Protein AF-A0A096YGB8-F1 (afdb_monomer_lite)

Secondary structure (DSSP, 8-state):
----PPP-EEEEE-TTS-EEEEE-HHHHHHHHHHHHTS-HHHHGGGGS-------S-S---

Organism: NCBI:txid690339

pLDDT: mean 78.22, std 16.81, range [42.31, 98.25]

Foldseek 3Di:
DDPDPDWDWDWDADPVGDIDIDGCPVVVVVVCVVCVVPPVVVCVVVVPDPPPPPDPDDDPD

Structure (mmCIF, N/CA/C/O backbone):
data_AF-A0A096YGB8-F1
#
_entry.id   AF-A0A096YGB8-F1
#
loop_
_atom_site.group_PDB
_atom_site.id
_atom_site.type_symbol
_atom_site.label_atom_id
_atom_site.label_alt_id
_atom_site.label_comp_id
_atom_site.label_asym_id
_atom_site.label_entity_id
_atom_site.label_seq_id
_atom_site.pdbx_PDB_ins_code
_atom_site.Cartn_x
_atom_site.Cartn_y
_atom_site.Cartn_z
_atom_site.occupancy
_atom_site.B_iso_or_equiv
_atom_site.auth_seq_id
_atom_site.auth_comp_id
_atom_site.auth_asym_id
_atom_site.auth_atom_id
_atom_site.pdbx_PDB_model_num
ATOM 1 N N . ASN A 1 1 ? -26.174 -2.541 -11.410 1.00 42.31 1 ASN A N 1
ATOM 2 C CA . ASN A 1 1 ? -25.390 -1.465 -10.775 1.00 42.31 1 ASN A CA 1
ATOM 3 C C . ASN A 1 1 ? -24.239 -2.128 -10.030 1.00 42.31 1 ASN A C 1
ATOM 5 O O . ASN A 1 1 ? -24.502 -2.767 -9.021 1.00 42.31 1 ASN A O 1
ATOM 9 N N . VAL A 1 2 ? -23.019 -2.132 -10.574 1.00 48.12 2 VAL A N 1
ATOM 10 C CA . VAL A 1 2 ? -21.871 -2.772 -9.903 1.00 48.12 2 VAL A CA 1
ATOM 11 C C . VAL A 1 2 ? -21.289 -1.748 -8.938 1.00 48.12 2 VAL A C 1
ATOM 13 O O . VAL A 1 2 ? -20.695 -0.764 -9.368 1.00 48.12 2 VAL A O 1
ATOM 16 N N . GLN A 1 3 ? -21.503 -1.952 -7.639 1.00 52.41 3 GLN A N 1
ATOM 17 C CA . GLN A 1 3 ? -20.797 -1.210 -6.598 1.00 52.41 3 GLN A CA 1
ATOM 18 C C . GLN A 1 3 ? -19.333 -1.655 -6.654 1.00 52.41 3 GLN A C 1
ATOM 20 O O . GLN A 1 3 ? -18.969 -2.712 -6.143 1.00 52.41 3 GLN A O 1
ATOM 25 N N . MET A 1 4 ? -18.504 -0.902 -7.369 1.00 56.88 4 MET A N 1
ATOM 26 C CA . MET A 1 4 ? -17.069 -1.149 -7.398 1.00 56.88 4 MET A CA 1
ATOM 27 C C . MET A 1 4 ? -16.520 -0.676 -6.048 1.00 56.88 4 MET A C 1
ATOM 29 O O . MET A 1 4 ? -16.525 0.519 -5.759 1.00 56.88 4 MET A O 1
ATOM 33 N N . GLY A 1 5 ? -16.157 -1.620 -5.177 1.00 72.06 5 GLY A N 1
ATOM 34 C CA . GLY A 1 5 ? -15.489 -1.304 -3.914 1.00 72.06 5 GLY A CA 1
ATOM 35 C C . GLY A 1 5 ? -14.175 -0.556 -4.162 1.00 72.06 5 GLY A C 1
ATOM 36 O O . GLY A 1 5 ? -13.592 -0.664 -5.241 1.00 72.06 5 GLY A O 1
ATOM 37 N N . SER A 1 6 ? -13.712 0.212 -3.174 1.00 83.75 6 SER A N 1
ATOM 38 C CA . SER A 1 6 ? -12.458 0.966 -3.276 1.00 83.75 6 SER A CA 1
ATOM 39 C C . SER A 1 6 ? -11.274 0.035 -3.566 1.00 83.75 6 SER A C 1
ATOM 41 O O . SER A 1 6 ? -11.015 -0.884 -2.792 1.00 83.75 6 SER A O 1
ATOM 43 N N . LEU A 1 7 ? -10.556 0.286 -4.663 1.00 91.38 7 LEU A N 1
ATOM 44 C CA . LEU A 1 7 ? -9.325 -0.414 -5.042 1.00 91.38 7 LEU A CA 1
ATOM 45 C C . LEU A 1 7 ? -8.114 0.393 -4.564 1.00 91.38 7 LEU A C 1
ATOM 47 O O . LEU A 1 7 ? -8.007 1.581 -4.869 1.00 91.38 7 LEU A O 1
ATOM 51 N N . TYR A 1 8 ? -7.186 -0.256 -3.864 1.00 94.00 8 TYR A N 1
ATOM 52 C CA . TYR A 1 8 ? -5.971 0.384 -3.364 1.00 94.00 8 TYR A CA 1
ATOM 53 C C . TYR A 1 8 ? -4.728 -0.309 -3.917 1.00 94.00 8 TYR A C 1
ATOM 55 O O . TYR A 1 8 ? -4.390 -1.415 -3.497 1.00 94.00 8 TYR A O 1
ATOM 63 N N . ILE A 1 9 ? -4.026 0.366 -4.827 1.00 96.06 9 ILE A N 1
ATOM 64 C CA . ILE A 1 9 ? -2.771 -0.115 -5.407 1.00 96.06 9 ILE A CA 1
ATOM 65 C C . ILE A 1 9 ? -1.610 0.739 -4.899 1.00 96.06 9 ILE A C 1
ATOM 67 O O . ILE A 1 9 ? -1.630 1.961 -5.042 1.00 96.06 9 ILE A O 1
ATOM 71 N N . LEU A 1 10 ? -0.585 0.097 -4.338 1.00 96.75 10 LEU A N 1
ATOM 72 C CA . LEU A 1 10 ? 0.713 0.722 -4.097 1.00 96.75 10 LEU A CA 1
ATOM 73 C C . LEU A 1 10 ? 1.617 0.442 -5.294 1.00 96.75 10 LEU A C 1
ATOM 75 O O . LEU A 1 10 ? 1.759 -0.700 -5.723 1.00 96.75 10 LEU A O 1
ATOM 79 N N . ILE A 1 11 ? 2.245 1.490 -5.811 1.00 97.62 11 ILE A N 1
ATOM 80 C CA . ILE A 1 11 ? 3.238 1.391 -6.876 1.00 97.62 11 ILE A CA 1
ATOM 81 C C . ILE A 1 11 ? 4.580 1.779 -6.266 1.00 97.62 11 ILE A C 1
ATOM 83 O O . ILE A 1 11 ? 4.707 2.854 -5.680 1.00 97.62 11 ILE A O 1
ATOM 87 N N . SER A 1 12 ? 5.568 0.898 -6.381 1.00 97.81 12 SER A N 1
ATOM 88 C CA . SER A 1 12 ? 6.926 1.130 -5.886 1.00 97.81 12 SER A CA 1
ATOM 89 C C . SER A 1 12 ? 7.935 0.962 -7.012 1.00 97.81 12 SER A C 1
ATOM 91 O O . SER A 1 12 ? 7.787 0.056 -7.827 1.00 97.81 12 SER A O 1
ATOM 93 N N . GLY A 1 13 ? 8.976 1.791 -7.026 1.00 98.25 13 GLY A N 1
ATOM 94 C CA . GLY A 1 13 ? 10.099 1.669 -7.953 1.00 98.25 13 GLY A CA 1
ATOM 95 C C . GLY A 1 13 ? 11.416 1.452 -7.215 1.00 98.25 13 GLY A C 1
ATOM 96 O O . GLY A 1 13 ? 11.555 1.874 -6.064 1.00 98.25 13 GLY A O 1
ATOM 97 N N . ALA A 1 14 ? 12.375 0.815 -7.881 1.00 97.88 14 ALA A N 1
ATOM 98 C CA . ALA A 1 14 ? 13.735 0.635 -7.384 1.00 97.88 14 ALA A CA 1
ATOM 99 C C . ALA A 1 14 ? 14.769 1.310 -8.300 1.00 97.88 14 ALA A C 1
ATOM 101 O O . ALA A 1 14 ? 14.485 1.718 -9.427 1.00 97.88 14 ALA A O 1
AT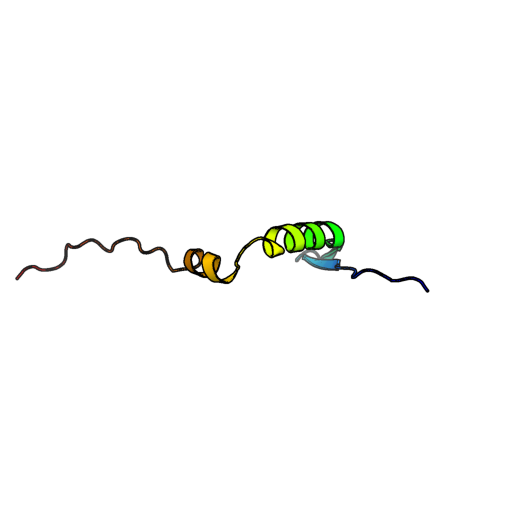OM 102 N N . THR A 1 15 ? 15.994 1.462 -7.793 1.00 98.00 15 THR A N 1
ATOM 103 C CA . THR A 1 15 ? 17.093 2.155 -8.489 1.00 98.00 15 THR A CA 1
ATOM 104 C C . THR A 1 15 ? 17.616 1.397 -9.707 1.00 98.00 15 THR A C 1
ATOM 106 O O . THR A 1 15 ? 18.315 1.979 -10.528 1.00 98.00 15 THR A O 1
ATOM 109 N N . ASP A 1 16 ? 17.287 0.111 -9.829 1.00 98.00 16 ASP A N 1
ATOM 110 C CA . ASP A 1 16 ? 17.577 -0.723 -10.999 1.00 98.00 16 ASP A CA 1
ATOM 111 C C . ASP A 1 16 ? 16.563 -0.526 -12.144 1.00 98.00 16 ASP A C 1
ATOM 113 O O . ASP A 1 16 ? 16.652 -1.189 -13.174 1.00 98.00 16 ASP A O 1
ATOM 117 N N . GLY A 1 17 ? 15.605 0.393 -11.974 1.00 97.38 17 GLY A N 1
ATOM 118 C CA . GLY A 1 17 ? 14.565 0.691 -12.954 1.00 97.38 17 GLY A CA 1
ATOM 119 C C . GLY A 1 17 ? 13.361 -0.250 -12.895 1.00 97.38 17 GLY A C 1
ATOM 120 O O . GLY A 1 17 ? 12.439 -0.094 -13.695 1.00 97.38 17 GLY A O 1
ATOM 121 N N . SER A 1 18 ? 13.328 -1.205 -11.960 1.00 97.50 18 SER A N 1
ATOM 122 C CA . SER A 1 18 ? 12.166 -2.072 -11.770 1.00 97.50 18 SER A CA 1
ATOM 123 C C . SER A 1 18 ? 10.997 -1.331 -11.110 1.00 97.50 18 SER A C 1
ATOM 125 O O . SER A 1 18 ? 11.177 -0.413 -10.303 1.00 97.50 18 SER A O 1
ATOM 127 N N . ILE A 1 19 ? 9.776 -1.737 -11.468 1.00 98.19 19 ILE A N 1
ATOM 128 C CA . ILE A 1 19 ? 8.520 -1.217 -10.918 1.00 98.19 19 ILE A CA 1
ATOM 129 C C . ILE A 1 19 ? 7.684 -2.405 -10.447 1.00 98.19 19 ILE A C 1
ATOM 131 O O . ILE A 1 19 ? 7.509 -3.378 -11.180 1.00 98.19 19 ILE A O 1
ATOM 135 N N . ALA A 1 20 ? 7.143 -2.311 -9.236 1.00 97.94 20 ALA A N 1
ATOM 136 C CA . ALA A 1 20 ? 6.245 -3.299 -8.658 1.00 97.94 20 ALA A CA 1
ATOM 137 C C . ALA A 1 20 ? 4.889 -2.673 -8.315 1.00 97.94 20 ALA A C 1
ATOM 139 O O . ALA A 1 20 ? 4.802 -1.521 -7.881 1.00 97.94 20 ALA A O 1
ATOM 140 N N . PHE A 1 21 ? 3.840 -3.472 -8.496 1.00 97.88 21 PHE A N 1
ATOM 141 C CA . PHE A 1 21 ? 2.456 -3.125 -8.199 1.00 97.88 21 PHE A CA 1
ATOM 142 C C . PHE A 1 21 ? 1.947 -4.054 -7.102 1.00 97.88 21 PHE A C 1
ATOM 144 O O . PHE A 1 21 ? 2.040 -5.275 -7.225 1.00 97.88 21 PHE A O 1
ATOM 151 N N . TRP A 1 22 ? 1.385 -3.476 -6.049 1.00 97.38 22 TRP A N 1
ATOM 152 C CA . TRP A 1 22 ? 0.878 -4.207 -4.897 1.00 97.38 22 TRP A CA 1
ATOM 153 C C . TRP A 1 22 ? -0.604 -3.904 -4.728 1.00 97.38 22 TRP A C 1
ATOM 155 O O . TRP A 1 22 ? -0.974 -2.750 -4.515 1.00 97.38 22 TRP A O 1
ATOM 165 N N . ASP A 1 23 ? -1.452 -4.929 -4.787 1.00 95.88 23 ASP A N 1
ATOM 166 C CA . ASP A 1 23 ? -2.846 -4.797 -4.365 1.00 95.88 23 ASP A CA 1
ATOM 167 C C . ASP A 1 23 ? -2.917 -4.853 -2.835 1.00 95.88 23 ASP A C 1
ATOM 169 O O . ASP A 1 23 ? -2.716 -5.899 -2.214 1.00 95.88 23 ASP A O 1
ATOM 173 N N . LEU A 1 24 ? -3.187 -3.701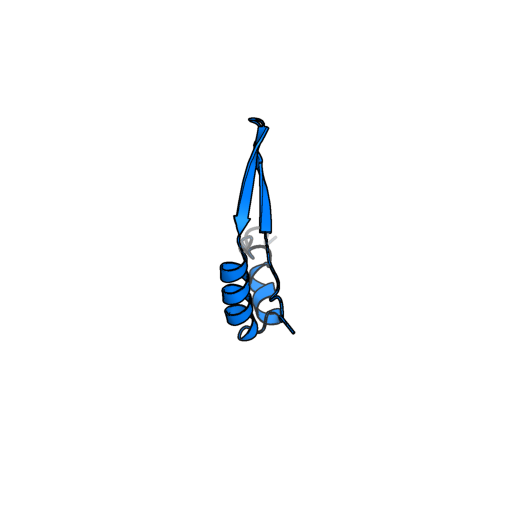 -2.226 1.00 96.12 24 LEU A N 1
ATOM 174 C CA . LEU A 1 24 ? -3.300 -3.542 -0.779 1.00 96.12 24 LEU A CA 1
ATOM 175 C C . LEU A 1 24 ? -4.751 -3.520 -0.300 1.00 96.12 24 LEU A C 1
ATOM 177 O O . LEU A 1 24 ? -4.990 -3.316 0.891 1.00 96.12 24 LEU A O 1
ATOM 181 N N . THR A 1 25 ? -5.724 -3.742 -1.185 1.00 94.00 25 THR A N 1
ATOM 182 C CA . THR A 1 25 ? -7.152 -3.552 -0.894 1.00 94.00 25 THR A CA 1
ATOM 183 C C . THR A 1 25 ? -7.602 -4.339 0.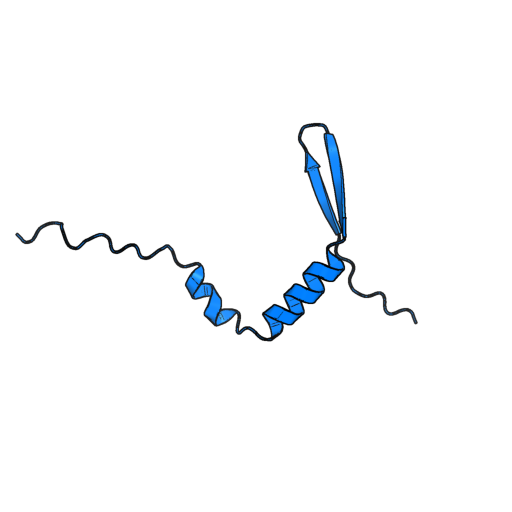332 1.00 94.00 25 THR A C 1
ATOM 185 O O . THR A 1 25 ? -8.186 -3.772 1.255 1.00 94.00 25 THR A O 1
ATOM 188 N N . LYS A 1 26 ? -7.250 -5.630 0.404 1.00 93.62 26 LYS A N 1
ATOM 189 C CA . LYS A 1 26 ? -7.591 -6.484 1.555 1.00 93.62 26 LYS A CA 1
ATOM 190 C C . LYS A 1 26 ? -6.904 -6.029 2.841 1.00 93.62 26 LYS A C 1
ATOM 192 O O . LYS A 1 26 ? -7.539 -5.986 3.891 1.00 93.62 26 LYS A O 1
ATOM 197 N N . SER A 1 27 ? -5.624 -5.677 2.755 1.00 94.12 27 SER A N 1
ATOM 198 C CA . SER A 1 27 ? -4.827 -5.248 3.906 1.00 94.12 27 SER A CA 1
ATOM 199 C C . SER A 1 27 ? -5.355 -3.943 4.497 1.00 94.12 27 SER A C 1
ATOM 201 O O . SER A 1 27 ? -5.508 -3.832 5.710 1.00 94.12 27 SER A O 1
ATOM 203 N N . ILE A 1 28 ? -5.700 -2.976 3.643 1.00 92.50 28 ILE A N 1
ATOM 204 C CA . ILE A 1 28 ? -6.274 -1.693 4.059 1.00 92.50 28 ILE A CA 1
ATOM 205 C C . ILE A 1 28 ? -7.671 -1.895 4.637 1.00 92.50 28 ILE A C 1
ATOM 207 O O . ILE A 1 28 ? -7.968 -1.339 5.689 1.00 92.50 28 ILE A O 1
ATOM 211 N N . GLN A 1 29 ? -8.516 -2.721 4.015 1.00 91.62 29 GLN A N 1
ATOM 212 C CA . GLN A 1 29 ? -9.849 -3.002 4.549 1.00 91.62 29 GLN A CA 1
ATOM 213 C C . GLN A 1 29 ? -9.780 -3.637 5.947 1.00 91.62 29 GLN A C 1
ATOM 215 O O . GLN A 1 29 ? -10.468 -3.178 6.858 1.00 91.62 29 GLN A O 1
ATOM 220 N N . ALA A 1 30 ? -8.920 -4.642 6.135 1.00 90.81 30 ALA A N 1
ATOM 221 C CA . ALA A 1 30 ? -8.712 -5.280 7.433 1.00 90.81 30 ALA A CA 1
ATOM 222 C C . ALA A 1 30 ? -8.159 -4.292 8.474 1.00 90.81 30 ALA A C 1
ATOM 224 O O . ALA A 1 30 ? -8.637 -4.246 9.606 1.00 90.81 30 ALA A O 1
ATOM 225 N N . PHE A 1 31 ? -7.196 -3.452 8.083 1.00 89.69 31 PHE A N 1
ATOM 226 C CA . PHE A 1 31 ? -6.648 -2.415 8.954 1.00 89.69 31 PHE A CA 1
ATOM 227 C C . PHE A 1 31 ? -7.711 -1.395 9.375 1.00 89.69 31 PHE A C 1
ATOM 229 O O . PHE A 1 31 ? -7.831 -1.093 10.558 1.00 89.69 31 PHE A O 1
ATOM 236 N N . MET A 1 32 ? -8.525 -0.903 8.438 1.00 86.94 32 MET A N 1
ATOM 237 C CA . MET A 1 32 ? -9.586 0.061 8.736 1.00 86.94 32 MET A CA 1
ATOM 238 C C . MET A 1 32 ? -10.647 -0.529 9.665 1.00 86.94 32 MET A C 1
ATOM 240 O O . MET A 1 32 ? -11.120 0.165 10.561 1.00 86.94 32 MET A O 1
ATOM 244 N N . GLN A 1 33 ? -10.981 -1.814 9.516 1.00 87.38 33 GLN A N 1
ATOM 245 C CA . GLN A 1 33 ? -11.856 -2.505 10.465 1.00 87.38 33 GLN A CA 1
ATOM 246 C C . GLN A 1 33 ? -11.238 -2.559 11.866 1.00 87.38 33 GLN A C 1
ATOM 248 O O . GLN A 1 33 ? -11.905 -2.199 12.833 1.00 87.38 33 GLN A O 1
ATOM 253 N N . LEU A 1 34 ? -9.962 -2.934 11.983 1.00 86.00 34 LEU A N 1
ATOM 254 C CA . LEU A 1 34 ? -9.264 -2.972 13.272 1.00 86.00 34 LEU A CA 1
ATOM 255 C C . LEU A 1 34 ? -9.204 -1.590 13.932 1.00 86.00 34 LEU A C 1
ATOM 257 O O . LEU A 1 34 ? -9.505 -1.459 15.115 1.00 86.00 34 LEU A O 1
ATOM 261 N N . VAL A 1 35 ? -8.861 -0.554 13.167 1.00 81.62 35 VAL A N 1
ATOM 262 C CA . VAL A 1 35 ? -8.729 0.814 13.683 1.00 81.62 35 VAL A CA 1
ATOM 263 C C . VAL A 1 35 ? -10.083 1.462 13.9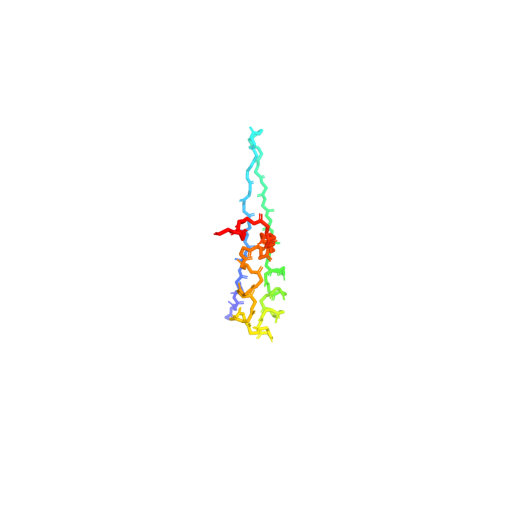62 1.00 81.62 35 VAL A C 1
ATOM 265 O O . VAL A 1 35 ? -10.161 2.297 14.852 1.00 81.62 35 VAL A O 1
ATOM 268 N N . SER A 1 36 ? -11.169 1.048 13.301 1.00 80.62 36 SER A N 1
ATOM 269 C CA . SER A 1 36 ? -12.515 1.572 13.591 1.00 80.62 36 SER A CA 1
ATOM 270 C C . SER A 1 36 ? -12.987 1.302 15.025 1.00 80.62 36 SER A C 1
ATOM 272 O O . SER A 1 36 ? -13.802 2.050 15.557 1.00 80.62 36 SER A O 1
ATOM 274 N N . 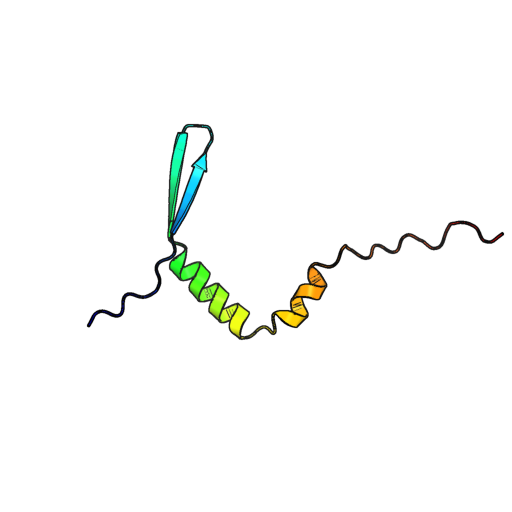VAL A 1 37 ? -12.454 0.253 15.662 1.00 79.44 37 VAL A N 1
ATOM 275 C CA . VAL A 1 37 ? -12.737 -0.105 17.062 1.00 79.44 37 VAL A CA 1
ATOM 276 C C . VAL A 1 37 ? -11.795 0.628 18.029 1.00 79.44 37 VAL A C 1
ATOM 278 O O . VAL A 1 37 ? -12.046 0.689 19.232 1.00 79.44 37 VAL A O 1
ATOM 281 N N . LEU A 1 38 ? -10.706 1.203 17.516 1.00 72.50 38 LEU A N 1
ATOM 282 C CA . LEU A 1 38 ? -9.717 1.931 18.294 1.00 72.50 38 LEU A CA 1
ATOM 283 C C . LEU A 1 38 ? -10.057 3.424 18.313 1.00 72.50 38 LEU A C 1
ATOM 285 O O . LEU A 1 38 ? -10.228 4.064 17.279 1.00 72.50 38 LEU A O 1
ATOM 289 N N . ASP A 1 39 ? -10.085 4.015 19.505 1.00 71.19 39 ASP A N 1
ATOM 290 C CA . ASP A 1 39 ? -10.102 5.470 19.648 1.00 71.19 39 ASP A CA 1
ATOM 291 C C . ASP A 1 39 ? -8.719 6.018 19.267 1.00 71.19 39 ASP A C 1
ATOM 293 O O . ASP A 1 39 ? -7.810 6.096 20.098 1.00 71.19 39 ASP A O 1
ATOM 297 N N . VAL A 1 40 ? -8.539 6.338 17.982 1.00 65.44 40 VAL A N 1
ATOM 298 C CA . VAL A 1 40 ? -7.268 6.797 17.390 1.00 65.44 40 VAL A CA 1
ATOM 299 C C . VAL A 1 40 ? -6.658 7.962 18.179 1.00 65.44 40 VAL A C 1
ATOM 301 O O . VAL A 1 40 ? -5.434 8.040 18.302 1.00 65.44 40 VAL A O 1
ATOM 304 N N . GLY A 1 41 ? -7.485 8.812 18.801 1.00 64.19 41 GLY A N 1
ATOM 305 C CA . GLY A 1 41 ? -7.030 9.919 19.644 1.00 64.19 41 GLY A CA 1
ATOM 306 C C . GLY A 1 41 ? -6.195 9.476 20.853 1.00 64.19 41 GLY A C 1
ATOM 307 O O . GLY A 1 41 ? -5.279 10.191 21.256 1.00 64.19 41 GLY A O 1
ATOM 308 N N . LYS A 1 42 ? -6.431 8.271 21.389 1.00 63.62 42 LYS A N 1
ATOM 309 C CA . LYS A 1 42 ? -5.659 7.706 22.511 1.00 63.62 42 LYS A CA 1
ATOM 310 C C . LYS A 1 42 ? -4.308 7.128 22.091 1.00 63.62 42 LYS A C 1
ATOM 312 O O . LYS A 1 42 ? -3.424 7.007 22.935 1.00 63.62 42 LYS A O 1
ATOM 317 N N . PHE A 1 43 ? -4.119 6.798 20.811 1.00 62.44 43 PHE A N 1
ATOM 318 C CA . PHE A 1 43 ? -2.875 6.194 20.318 1.00 62.44 43 PHE A CA 1
ATOM 319 C C . PHE A 1 43 ? -1.813 7.213 19.889 1.00 62.44 43 PHE A C 1
ATOM 321 O O . PHE A 1 43 ? -0.633 6.869 19.805 1.00 62.44 43 PHE A O 1
ATOM 328 N N . ILE A 1 44 ? -2.193 8.479 19.687 1.00 61.69 44 ILE A N 1
ATOM 329 C CA . ILE A 1 44 ? -1.247 9.572 19.400 1.00 61.69 44 ILE A CA 1
ATOM 330 C C . ILE A 1 44 ? -0.231 9.741 20.545 1.00 61.69 44 ILE A C 1
ATOM 332 O O . ILE A 1 44 ? 0.920 10.112 20.311 1.00 61.69 44 ILE A O 1
ATOM 336 N N . ASP A 1 45 ? -0.601 9.372 21.776 1.00 62.62 45 ASP A N 1
ATOM 337 C CA . ASP A 1 45 ? 0.296 9.423 22.932 1.00 62.62 45 ASP A CA 1
ATOM 338 C C . ASP A 1 45 ? 1.480 8.438 22.851 1.00 62.62 45 ASP A C 1
ATOM 340 O O . ASP A 1 45 ? 2.504 8.680 23.494 1.00 62.62 45 ASP A O 1
ATOM 344 N N . TYR A 1 46 ? 1.404 7.395 22.010 1.00 61.28 46 TYR A N 1
ATOM 345 C CA . TYR 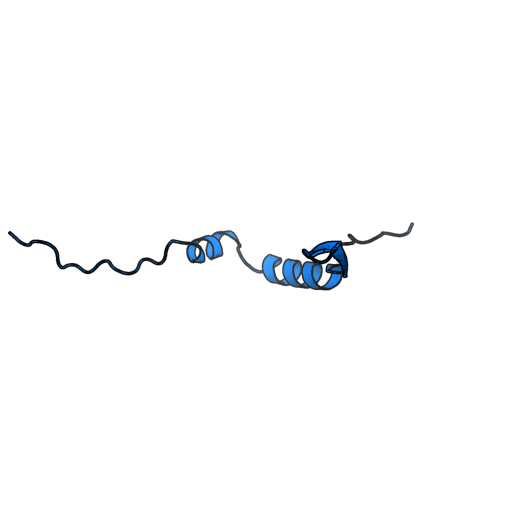A 1 46 ? 2.524 6.481 21.736 1.00 61.28 46 TYR A CA 1
ATOM 346 C C . TYR A 1 46 ? 3.542 7.048 20.735 1.00 61.28 46 TYR A C 1
ATOM 348 O O . TYR A 1 46 ? 4.691 6.614 20.727 1.00 61.28 46 TYR A O 1
ATOM 356 N N . GLN A 1 47 ? 3.164 8.050 19.931 1.00 63.25 47 GLN A N 1
ATOM 357 C CA . GLN A 1 47 ? 4.082 8.822 19.080 1.00 63.25 47 GLN A CA 1
ATOM 358 C C . GLN A 1 47 ? 4.701 10.018 19.823 1.00 63.25 47 GLN A C 1
ATOM 360 O O . GLN A 1 47 ? 5.257 10.932 19.212 1.00 63.25 47 GLN A O 1
ATOM 365 N N . LYS A 1 48 ? 4.642 10.049 21.159 1.00 70.44 48 LYS A N 1
ATOM 366 C CA . LYS A 1 48 ? 5.441 11.005 21.926 1.00 70.44 48 LYS A CA 1
ATOM 367 C C . LYS A 1 48 ? 6.906 10.594 21.869 1.00 70.44 48 LYS A C 1
ATOM 369 O O . LYS A 1 48 ? 7.242 9.419 21.996 1.00 70.44 48 LYS A O 1
ATOM 374 N N . ARG A 1 49 ? 7.792 11.591 21.737 1.00 69.31 49 ARG A N 1
ATOM 375 C CA . ARG A 1 49 ? 9.235 11.419 21.960 1.00 69.31 49 ARG A CA 1
ATOM 376 C C . ARG A 1 49 ? 9.413 10.558 23.215 1.00 69.31 49 ARG A C 1
ATOM 378 O O . ARG A 1 49 ? 8.844 10.952 24.242 1.00 69.31 49 ARG A O 1
ATOM 385 N N . PRO A 1 50 ? 10.170 9.442 23.160 1.00 69.38 50 PRO A N 1
ATOM 386 C CA . PRO A 1 50 ? 10.435 8.635 24.336 1.00 69.38 50 PRO A CA 1
ATOM 387 C C . PRO A 1 50 ? 10.862 9.567 25.456 1.00 69.38 50 PRO A C 1
ATOM 389 O O . PRO A 1 50 ? 11.872 10.269 25.345 1.00 69.38 50 PRO A O 1
ATOM 392 N N . ARG A 1 51 ? 10.053 9.640 26.513 1.00 69.06 51 ARG A N 1
ATOM 393 C CA . ARG A 1 51 ? 10.427 10.374 27.716 1.00 69.06 51 ARG A CA 1
ATOM 394 C C . ARG A 1 51 ? 11.414 9.506 28.475 1.00 69.06 51 ARG A C 1
ATOM 396 O O . ARG A 1 51 ? 11.140 9.048 29.575 1.00 69.06 51 ARG A O 1
ATOM 403 N N . THR A 1 52 ? 12.564 9.246 27.858 1.00 64.06 52 THR A N 1
ATOM 404 C CA . THR A 1 52 ? 13.740 8.802 28.586 1.00 64.06 52 THR A CA 1
ATOM 405 C C . THR A 1 52 ? 13.977 9.886 29.620 1.00 64.06 52 THR A C 1
ATOM 407 O O . THR A 1 52 ? 14.248 11.033 29.246 1.00 64.06 52 THR A O 1
ATOM 410 N N . GLY A 1 53 ? 13.770 9.561 30.895 1.00 61.84 53 GLY A N 1
ATOM 411 C CA . GLY A 1 53 ? 14.105 10.455 31.986 1.00 61.84 53 GLY A CA 1
ATOM 412 C C . GLY A 1 53 ? 15.564 10.838 31.810 1.00 61.84 53 GLY A C 1
ATOM 413 O O . GLY A 1 53 ? 16.451 10.023 32.049 1.00 61.84 53 GLY A O 1
ATOM 414 N N . ARG A 1 54 ? 15.825 12.054 31.319 1.00 62.38 54 ARG A N 1
ATOM 415 C CA . ARG A 1 54 ? 17.144 12.649 31.482 1.00 62.38 54 ARG A CA 1
ATOM 416 C C . ARG A 1 54 ? 17.317 12.733 32.985 1.00 62.38 54 ARG A C 1
ATOM 418 O O . ARG A 1 54 ? 16.546 13.426 33.644 1.00 62.38 54 ARG A O 1
ATOM 425 N N . GLY A 1 55 ? 18.215 11.893 33.492 1.00 56.50 55 GLY A N 1
ATOM 426 C CA . GLY A 1 55 ? 18.415 11.683 34.910 1.00 56.50 55 GLY A CA 1
ATOM 427 C C . GLY A 1 55 ? 18.501 13.008 35.650 1.00 56.50 55 GLY A C 1
ATOM 428 O O . GLY A 1 55 ? 19.078 13.983 35.168 1.00 56.50 55 GLY A O 1
ATOM 429 N N . SER A 1 56 ? 17.925 13.027 36.843 1.00 62.56 56 SER A N 1
ATOM 430 C CA . SER A 1 56 ? 18.186 14.051 37.840 1.00 62.56 56 SER A CA 1
ATOM 431 C C . SER A 1 56 ? 19.644 13.947 38.309 1.00 62.56 56 SER A C 1
ATOM 433 O O . SER A 1 56 ? 19.910 13.448 39.396 1.00 62.56 56 SER A O 1
ATOM 435 N N . GLN A 1 57 ? 20.607 14.358 37.487 1.00 68.19 57 GLN A N 1
ATOM 436 C CA . GLN A 1 57 ? 22.006 14.515 37.888 1.00 68.19 57 GLN A CA 1
ATOM 437 C C . GLN A 1 57 ? 22.628 15.680 37.119 1.00 68.19 57 GLN A C 1
ATOM 439 O O . GLN A 1 57 ? 23.356 15.510 36.149 1.00 68.19 57 GLN A O 1
ATOM 444 N N . GLY A 1 58 ? 22.309 16.892 37.560 1.00 59.00 58 GLY A N 1
ATOM 445 C CA . GLY A 1 58 ? 22.930 18.110 37.060 1.00 59.00 58 GLY A CA 1
ATOM 446 C C . GLY A 1 58 ? 22.716 19.247 38.043 1.00 59.00 58 GLY A C 1
ATOM 447 O O . GLY A 1 58 ? 21.805 20.039 37.858 1.00 59.00 58 GLY A O 1
ATOM 448 N N . GLY A 1 59 ? 23.542 19.277 39.092 1.00 53.69 59 GLY A N 1
ATOM 449 C CA . GLY A 1 59 ? 23.799 20.477 39.890 1.00 53.69 59 GLY A CA 1
ATOM 450 C C . GLY A 1 59 ? 22.767 20.812 40.964 1.00 53.69 59 GLY A C 1
ATOM 451 O O . GLY A 1 59 ? 22.047 21.793 40.846 1.00 53.69 59 GLY A O 1
ATOM 452 N N . ARG A 1 60 ? 22.759 20.054 42.067 1.00 57.56 60 ARG A N 1
ATOM 453 C CA . ARG A 1 60 ? 22.495 20.674 43.372 1.00 57.56 60 ARG A CA 1
ATOM 454 C C . ARG A 1 60 ? 23.762 21.431 43.769 1.00 57.56 60 ARG A C 1
ATOM 456 O O . ARG A 1 60 ? 24.668 20.804 44.314 1.00 57.56 60 ARG A O 1
ATOM 463 N N . GLN A 1 61 ? 23.817 22.719 43.452 1.00 51.50 61 GLN A N 1
ATOM 464 C CA . GLN A 1 61 ? 24.549 23.746 44.197 1.00 51.50 61 GLN A CA 1
ATOM 465 C C . GLN A 1 61 ? 23.714 25.020 44.166 1.00 51.50 61 GLN A C 1
ATOM 467 O O . GLN A 1 61 ? 23.205 25.340 43.069 1.00 51.50 61 GLN A O 1
#

Radius of gyration: 22.01 Å; chains: 1; bounding box: 50×30×57 Å

Sequence (61 aa):
NVQMGSLYILISGATDGSIAFWDLTKSIQAFMQLVSVLDVGKFIDYQKRPRTGRGSQGGRQ